Protein AF-A0A497Y4A3-F1 (afdb_monomer_lite)

Sequence (68 aa):
MKYETLYIMVRVAVHADHIHISEIVNEVETQSTLSLSDTANVNILETEILLSRVRNIKNINHGTQHKF

Organism: NCBI:txid475253

Foldseek 3Di:
DDDDDDDDDDDDDDDDPDPDVVVVQVCCQPPPDDDDCDDPPDHDDDDHDPGDDDDDPVPPPPPDDDDD

Structure (mmCIF, N/CA/C/O backbone):
data_AF-A0A497Y4A3-F1
#
_entry.id   AF-A0A497Y4A3-F1
#
loop_
_atom_site.group_PDB
_atom_site.id
_atom_site.type_symbol
_atom_site.label_atom_id
_atom_site.label_alt_id
_atom_site.label_comp_id
_atom_site.label_asym_id
_atom_site.label_entity_id
_atom_site.label_seq_id
_atom_site.pdbx_PDB_ins_code
_atom_site.Cartn_x
_atom_site.Cartn_y
_atom_site.Cartn_z
_atom_site.occupancy
_atom_site.B_iso_or_equiv
_atom_site.auth_seq_id
_atom_site.auth_comp_id
_atom_site.auth_asym_id
_atom_site.auth_atom_id
_atom_site.pdbx_PDB_model_num
ATOM 1 N N . MET A 1 1 ? -7.049 10.013 23.986 1.00 63.66 1 MET A N 1
ATOM 2 C CA . MET A 1 1 ? -6.802 8.571 23.765 1.00 63.66 1 MET A CA 1
ATOM 3 C C . MET A 1 1 ? -5.362 8.399 23.321 1.00 63.66 1 MET A C 1
ATOM 5 O O . MET A 1 1 ? -4.837 9.318 22.704 1.00 63.66 1 MET A O 1
ATOM 9 N N . LYS A 1 2 ? -4.717 7.287 23.681 1.00 77.38 2 LYS A N 1
ATOM 10 C CA . LYS A 1 2 ? -3.351 6.985 23.246 1.00 77.38 2 LYS A CA 1
ATOM 11 C C . LYS A 1 2 ? -3.441 6.178 21.952 1.00 77.38 2 LYS A C 1
ATOM 13 O O . LYS A 1 2 ? -4.078 5.131 21.954 1.00 77.38 2 LYS A O 1
ATOM 18 N N . TYR A 1 3 ? -2.859 6.693 20.878 1.00 85.94 3 TYR A N 1
ATOM 19 C CA . TYR A 1 3 ? -2.711 5.967 19.620 1.00 85.94 3 TYR A CA 1
ATOM 20 C C . TYR A 1 3 ? -1.274 5.475 19.511 1.00 85.94 3 TYR A C 1
ATOM 22 O O . TYR A 1 3 ? -0.363 6.108 20.045 1.00 85.94 3 TYR A O 1
ATOM 30 N N . GLU A 1 4 ? -1.092 4.345 18.843 1.00 90.19 4 GLU A N 1
ATOM 31 C CA . GLU A 1 4 ? 0.218 3.761 18.584 1.00 90.19 4 GLU A CA 1
ATOM 32 C C . GLU A 1 4 ? 0.406 3.685 17.068 1.00 90.19 4 GLU A C 1
ATOM 34 O O . GLU A 1 4 ? -0.507 3.281 16.345 1.00 90.19 4 GLU A O 1
ATOM 39 N N . THR A 1 5 ? 1.581 4.078 16.581 1.00 90.75 5 THR A N 1
ATOM 40 C CA . THR A 1 5 ? 1.931 3.959 15.162 1.00 90.75 5 THR A CA 1
ATOM 41 C C . THR A 1 5 ? 2.527 2.583 14.902 1.00 90.75 5 THR A C 1
ATOM 43 O O . THR A 1 5 ? 3.514 2.199 15.533 1.00 90.75 5 THR A O 1
ATOM 46 N N . LEU A 1 6 ?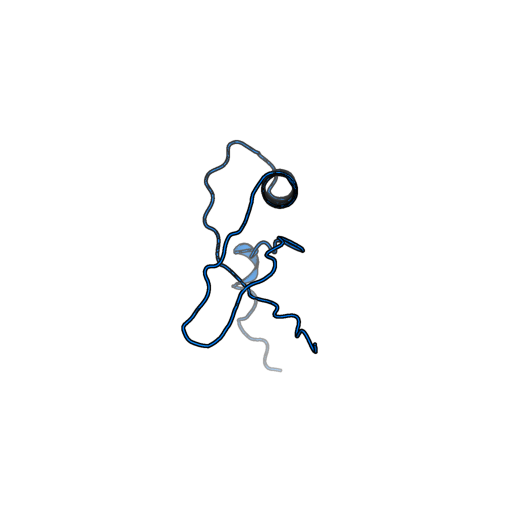 1.961 1.852 13.941 1.00 90.31 6 LEU A N 1
ATOM 47 C CA . LEU A 1 6 ? 2.503 0.581 13.474 1.00 90.31 6 LEU A CA 1
ATOM 48 C C . LEU A 1 6 ? 3.142 0.751 12.093 1.00 90.31 6 LEU A C 1
ATOM 50 O O . LEU A 1 6 ? 2.531 1.311 11.189 1.00 90.31 6 LEU A O 1
ATOM 54 N N . TYR A 1 7 ? 4.340 0.193 11.916 1.00 89.81 7 TYR A N 1
ATOM 55 C CA . TYR A 1 7 ? 4.992 0.091 10.611 1.00 89.81 7 TYR A CA 1
ATOM 56 C C . TYR A 1 7 ? 4.909 -1.346 10.110 1.00 89.81 7 TYR A C 1
ATOM 58 O O . TYR A 1 7 ? 5.484 -2.258 10.705 1.00 89.81 7 TYR A O 1
ATOM 66 N N . ILE A 1 8 ? 4.202 -1.542 9.001 1.00 87.31 8 ILE A N 1
ATOM 67 C CA . ILE A 1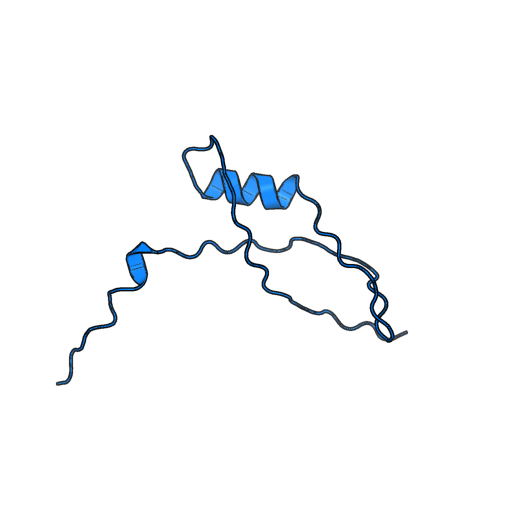 8 ? 4.068 -2.838 8.335 1.00 87.31 8 ILE A CA 1
ATOM 68 C C . ILE A 1 8 ? 4.888 -2.856 7.047 1.00 87.31 8 ILE A C 1
ATOM 70 O O . ILE A 1 8 ? 4.898 -1.894 6.284 1.00 87.31 8 ILE A O 1
ATOM 74 N N . MET A 1 9 ? 5.576 -3.969 6.789 1.00 87.69 9 MET A N 1
ATOM 75 C CA . MET A 1 9 ? 6.257 -4.196 5.516 1.00 87.69 9 MET A CA 1
ATOM 76 C C . MET A 1 9 ? 5.410 -5.138 4.663 1.00 87.69 9 MET A C 1
ATOM 78 O O . MET A 1 9 ? 5.222 -6.302 5.010 1.00 87.69 9 MET A O 1
ATOM 82 N N . VAL A 1 10 ? 4.907 -4.628 3.541 1.00 86.56 10 VAL A N 1
ATOM 83 C CA . VAL A 1 10 ? 4.064 -5.375 2.602 1.00 86.56 10 VAL A CA 1
ATOM 84 C C . VAL A 1 10 ? 4.871 -5.687 1.345 1.00 86.56 10 VAL A C 1
ATOM 86 O O . VAL A 1 10 ? 5.609 -4.842 0.840 1.00 86.56 10 VAL A O 1
ATOM 89 N N . ARG A 1 11 ? 4.743 -6.911 0.819 1.00 88.75 11 ARG A N 1
ATOM 90 C CA . ARG A 1 11 ? 5.293 -7.258 -0.496 1.00 88.75 11 ARG A CA 1
ATOM 91 C C . ARG A 1 11 ? 4.257 -6.940 -1.566 1.00 88.75 11 ARG A C 1
ATOM 93 O O . ARG A 1 11 ? 3.232 -7.609 -1.636 1.00 88.75 11 ARG A O 1
ATOM 100 N N . VAL A 1 12 ? 4.586 -6.007 -2.449 1.00 87.31 12 VAL A N 1
ATOM 101 C CA . VAL A 1 12 ? 3.786 -5.695 -3.636 1.00 87.31 12 VAL A CA 1
ATOM 102 C C . VAL A 1 12 ? 4.482 -6.277 -4.864 1.00 87.31 12 VAL A C 1
ATOM 104 O O . VAL A 1 12 ? 5.694 -6.129 -5.029 1.00 87.31 12 VAL A O 1
ATOM 107 N N . ALA A 1 13 ? 3.734 -6.995 -5.698 1.00 90.06 13 ALA A N 1
ATOM 108 C CA . ALA A 1 13 ? 4.190 -7.429 -7.013 1.00 90.06 13 ALA A CA 1
ATOM 109 C C . ALA A 1 13 ? 3.494 -6.558 -8.058 1.00 90.06 13 ALA A C 1
ATOM 111 O O . ALA A 1 13 ? 2.270 -6.463 -8.049 1.00 90.06 13 ALA A O 1
ATOM 112 N N . VAL A 1 14 ? 4.277 -5.920 -8.922 1.00 89.06 14 VAL A N 1
ATOM 113 C CA . VAL A 1 14 ? 3.790 -4.934 -9.890 1.00 89.06 14 VAL A CA 1
ATOM 114 C C . VAL A 1 14 ? 4.150 -5.364 -11.307 1.00 89.06 14 VAL A C 1
ATOM 116 O O . VAL A 1 14 ? 5.207 -5.953 -11.538 1.00 89.06 14 VAL A O 1
ATOM 119 N N . HIS A 1 15 ? 3.262 -5.059 -12.244 1.00 93.88 15 HIS A N 1
ATOM 120 C CA . HIS A 1 15 ? 3.552 -4.999 -13.669 1.00 93.88 15 HIS A CA 1
ATOM 121 C C . HIS A 1 15 ? 3.469 -3.525 -14.065 1.00 93.88 15 HIS A C 1
ATOM 123 O O . HIS A 1 15 ? 2.536 -2.851 -13.633 1.00 93.88 15 HIS A O 1
ATOM 129 N N . ALA A 1 16 ? 4.450 -3.018 -14.804 1.00 92.50 16 ALA A N 1
ATOM 130 C CA . ALA A 1 16 ? 4.533 -1.602 -15.135 1.00 92.50 16 ALA A CA 1
ATOM 131 C C . ALA A 1 16 ? 5.201 -1.396 -16.495 1.00 92.50 16 ALA A C 1
ATOM 133 O O . ALA A 1 16 ? 6.097 -2.160 -16.860 1.00 92.50 16 ALA A O 1
ATOM 134 N N . ASP A 1 17 ? 4.796 -0.325 -17.178 1.00 94.75 17 ASP A N 1
ATOM 135 C CA . ASP A 1 17 ? 5.371 0.117 -18.455 1.00 94.75 17 ASP A CA 1
ATOM 136 C C . ASP A 1 17 ? 6.567 1.072 -18.270 1.00 94.75 17 ASP A C 1
ATOM 138 O O . ASP A 1 17 ? 7.309 1.345 -19.215 1.00 94.75 17 ASP A O 1
ATOM 142 N N . HIS A 1 18 ? 6.775 1.572 -17.047 1.00 93.06 18 HIS A N 1
ATOM 143 C CA . HIS A 1 18 ? 7.899 2.444 -16.698 1.00 93.06 18 HIS A CA 1
ATOM 144 C C . HIS A 1 18 ? 9.243 1.723 -16.835 1.00 93.06 18 HIS A C 1
ATOM 146 O O . HIS A 1 18 ? 9.404 0.570 -16.428 1.00 93.06 18 HIS A O 1
ATOM 152 N N . ILE A 1 19 ? 10.246 2.437 -17.350 1.00 90.31 19 ILE A N 1
ATOM 153 C CA . ILE A 1 19 ? 11.597 1.899 -17.565 1.00 90.31 19 ILE A CA 1
ATOM 154 C C . ILE A 1 19 ? 12.383 1.893 -16.250 1.00 90.31 19 ILE A C 1
ATOM 156 O O . ILE A 1 19 ? 13.161 0.969 -15.983 1.00 90.31 19 ILE A O 1
ATOM 160 N N . HIS A 1 20 ? 12.195 2.919 -15.414 1.00 89.94 20 HIS A N 1
ATOM 161 C CA . HIS A 1 20 ? 12.945 3.081 -14.177 1.00 89.94 20 HIS A CA 1
ATOM 162 C C . HIS A 1 20 ? 12.111 2.715 -12.953 1.00 89.94 20 HIS A C 1
ATOM 164 O O . HIS A 1 20 ? 10.996 3.183 -12.747 1.00 89.94 20 HIS A O 1
ATOM 170 N N . ILE A 1 21 ? 12.704 1.922 -12.058 1.00 89.44 21 ILE A N 1
ATOM 171 C CA . ILE A 1 21 ? 12.027 1.496 -10.829 1.00 89.44 21 ILE A CA 1
ATOM 172 C C . ILE A 1 21 ? 11.643 2.668 -9.914 1.00 89.44 21 ILE A C 1
ATOM 174 O O . ILE A 1 21 ? 10.670 2.569 -9.178 1.00 89.44 21 ILE A O 1
ATOM 178 N N . SER A 1 22 ? 12.377 3.781 -9.965 1.00 90.81 22 SER A N 1
ATOM 179 C CA . SER A 1 22 ? 12.046 4.995 -9.216 1.00 90.81 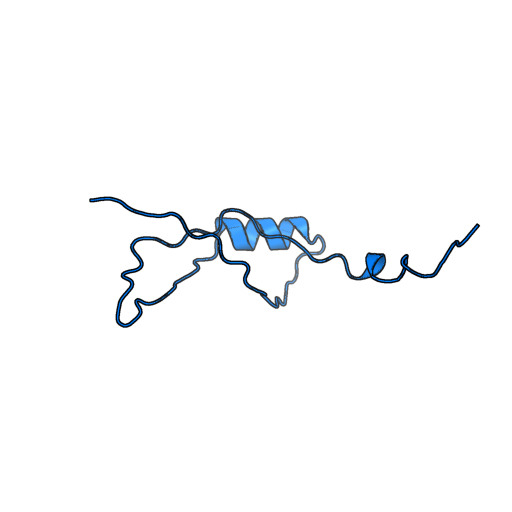22 SER A CA 1
ATOM 180 C C . SER A 1 22 ? 10.729 5.624 -9.668 1.00 90.81 22 SER A C 1
ATOM 182 O O . SER A 1 22 ? 10.015 6.167 -8.836 1.00 90.81 22 SER A O 1
ATOM 184 N N . GLU A 1 23 ? 10.392 5.528 -10.957 1.00 93.38 23 GLU A N 1
ATOM 185 C CA . GLU A 1 23 ? 9.126 6.032 -11.507 1.00 93.38 23 GLU A CA 1
ATOM 186 C C . GLU A 1 23 ? 7.964 5.169 -11.014 1.00 93.38 23 GLU A C 1
ATOM 188 O O . GLU A 1 23 ? 6.981 5.698 -10.504 1.00 93.38 23 GLU A O 1
ATOM 193 N N . ILE A 1 24 ? 8.139 3.841 -11.044 1.00 93.38 24 ILE A N 1
ATOM 194 C CA . ILE A 1 24 ? 7.177 2.875 -10.491 1.00 93.38 24 ILE A CA 1
ATOM 195 C C . ILE A 1 24 ? 6.939 3.142 -9.000 1.00 93.38 24 ILE A C 1
ATOM 197 O O . ILE A 1 24 ? 5.800 3.173 -8.548 1.00 93.38 24 ILE A O 1
ATOM 201 N N . VAL A 1 25 ? 8.014 3.336 -8.229 1.00 92.19 25 VAL A N 1
ATOM 202 C CA . VAL A 1 25 ? 7.936 3.630 -6.791 1.00 92.19 25 VAL A CA 1
ATOM 203 C C . VAL A 1 25 ? 7.178 4.929 -6.541 1.00 92.19 25 VAL A C 1
ATOM 205 O O . VAL A 1 25 ? 6.225 4.921 -5.768 1.00 92.19 25 VAL A O 1
ATOM 208 N N . ASN A 1 26 ? 7.552 6.011 -7.226 1.00 93.19 26 ASN A N 1
ATOM 209 C CA . ASN A 1 26 ? 6.914 7.310 -7.051 1.00 93.19 26 ASN A CA 1
ATOM 210 C C . ASN A 1 26 ? 5.427 7.273 -7.429 1.00 93.19 26 ASN A C 1
ATOM 212 O O . ASN A 1 26 ? 4.600 7.853 -6.733 1.00 93.19 26 ASN A O 1
ATOM 216 N N . GLU A 1 27 ? 5.062 6.581 -8.510 1.00 93.31 27 GLU A N 1
ATOM 217 C CA . GLU A 1 27 ? 3.661 6.430 -8.903 1.00 93.31 27 GLU A CA 1
ATOM 218 C C . GLU A 1 27 ? 2.854 5.669 -7.847 1.00 93.31 27 GLU A C 1
ATOM 220 O O . GLU A 1 27 ? 1.778 6.115 -7.457 1.00 93.31 27 GLU A O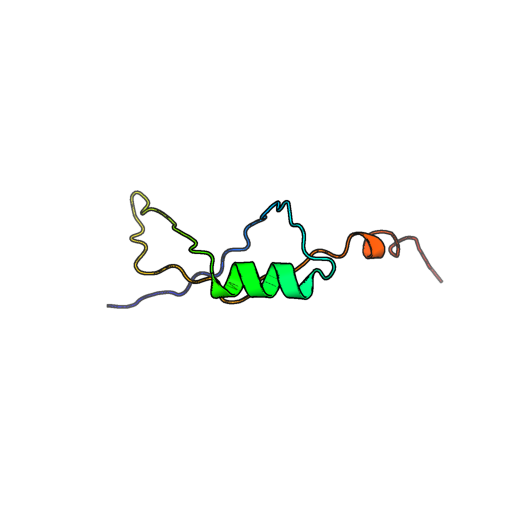 1
ATOM 225 N N . VAL A 1 28 ? 3.389 4.567 -7.315 1.00 93.56 28 VAL A N 1
ATOM 226 C CA . VAL A 1 28 ? 2.719 3.813 -6.248 1.00 93.56 28 VAL A CA 1
ATOM 227 C C . VAL A 1 28 ? 2.573 4.658 -4.980 1.00 93.56 28 VAL A C 1
ATOM 229 O O . VAL A 1 28 ? 1.494 4.687 -4.399 1.00 93.56 28 VAL A O 1
ATOM 232 N N . GLU A 1 29 ? 3.615 5.374 -4.562 1.00 92.38 29 GLU A N 1
ATOM 233 C CA . GLU A 1 29 ? 3.581 6.214 -3.356 1.00 92.38 29 GLU A CA 1
ATOM 234 C C . GLU A 1 29 ? 2.611 7.395 -3.475 1.00 92.38 29 GLU A C 1
ATOM 236 O O . GLU A 1 29 ? 1.981 7.766 -2.491 1.00 92.38 29 GLU A O 1
ATOM 241 N N . THR A 1 30 ? 2.469 7.977 -4.668 1.00 92.69 30 THR A N 1
ATOM 242 C CA . THR A 1 30 ? 1.667 9.195 -4.863 1.00 92.69 30 THR A CA 1
ATOM 243 C C . THR A 1 30 ? 0.241 8.936 -5.335 1.00 92.69 30 THR A C 1
ATOM 245 O O . THR A 1 30 ? -0.631 9.769 -5.094 1.00 92.69 30 THR A O 1
ATOM 248 N N . GLN A 1 31 ? -0.014 7.814 -6.015 1.00 94.38 31 GLN A N 1
ATOM 249 C CA . GLN A 1 31 ? -1.305 7.551 -6.661 1.00 94.38 31 GLN A CA 1
ATOM 250 C C . GLN A 1 31 ? -2.032 6.319 -6.122 1.00 94.38 31 GLN A C 1
ATOM 252 O O . GLN A 1 31 ? -3.221 6.158 -6.395 1.00 94.38 31 GLN A O 1
ATOM 257 N N . SER A 1 32 ? -1.365 5.440 -5.369 1.00 92.62 32 SER A N 1
ATOM 258 C CA . SER A 1 32 ? -2.032 4.269 -4.791 1.00 92.62 32 SER A CA 1
ATOM 259 C C . SER A 1 32 ? -2.572 4.546 -3.394 1.00 92.62 32 SER A C 1
ATOM 261 O O . SER A 1 32 ? -2.046 5.352 -2.632 1.00 92.62 32 SER A O 1
ATOM 263 N N . THR A 1 33 ? -3.614 3.806 -3.025 1.00 90.25 33 THR A N 1
ATOM 264 C CA . THR A 1 33 ? -4.148 3.785 -1.662 1.00 90.25 33 THR A CA 1
ATOM 265 C C . THR A 1 33 ? -3.982 2.388 -1.086 1.00 90.25 33 THR A C 1
ATOM 267 O O . THR A 1 33 ? -4.420 1.405 -1.684 1.00 90.25 33 THR A O 1
ATOM 270 N N . LEU A 1 34 ? -3.360 2.292 0.089 1.00 88.94 34 LEU A N 1
ATOM 271 C CA . LEU A 1 34 ? -3.354 1.071 0.886 1.00 88.94 34 LEU A CA 1
ATOM 272 C C . LEU A 1 34 ? -4.530 1.132 1.862 1.00 88.94 34 LEU A C 1
ATOM 274 O O . LEU A 1 34 ? -4.687 2.132 2.552 1.00 88.94 34 LEU A O 1
ATOM 278 N N . SER A 1 35 ? -5.333 0.072 1.935 1.00 90.50 35 SER A N 1
ATOM 279 C CA . SER A 1 35 ? -6.426 -0.052 2.903 1.00 90.50 35 SER A CA 1
ATOM 280 C C . SER A 1 35 ? -6.223 -1.309 3.744 1.00 90.50 35 SER A C 1
ATOM 282 O O . SER A 1 35 ? -5.994 -2.391 3.200 1.00 90.50 35 SER A O 1
ATOM 284 N N . LEU A 1 36 ? -6.281 -1.160 5.069 1.00 93.19 36 LEU A N 1
ATOM 285 C CA . LEU A 1 36 ? -6.337 -2.266 6.022 1.00 93.19 36 LEU A CA 1
ATOM 286 C C . LEU A 1 36 ? -7.656 -2.191 6.780 1.00 93.19 36 LEU A C 1
ATOM 288 O O . LEU A 1 36 ? -8.032 -1.133 7.274 1.00 93.19 36 LEU A O 1
ATOM 292 N N . SER A 1 37 ? -8.337 -3.326 6.884 1.00 94.88 37 SER A N 1
ATOM 293 C CA . SER A 1 37 ? -9.550 -3.442 7.683 1.00 94.88 37 SER A CA 1
ATOM 294 C C . SER A 1 37 ? -9.233 -3.598 9.166 1.00 94.88 37 SER A C 1
ATOM 296 O O . SER A 1 37 ? -8.199 -4.163 9.536 1.00 94.88 37 SER A O 1
ATOM 298 N N . ASP A 1 38 ? -10.194 -3.209 9.997 1.00 96.50 38 ASP A N 1
ATOM 299 C CA . ASP A 1 38 ? -10.205 -3.530 11.420 1.00 96.50 38 ASP A CA 1
ATOM 300 C C . ASP A 1 38 ? -10.044 -5.030 11.677 1.00 96.50 38 ASP A C 1
ATOM 302 O O . ASP A 1 38 ? -10.377 -5.894 10.858 1.00 96.50 38 ASP A O 1
ATOM 306 N N . THR A 1 39 ? -9.565 -5.338 12.876 1.00 96.38 39 THR A N 1
ATOM 307 C CA . THR A 1 39 ? -9.577 -6.692 13.430 1.00 96.38 39 THR A CA 1
ATOM 308 C C . THR A 1 39 ? -10.444 -6.719 14.685 1.00 96.38 39 THR A C 1
ATOM 310 O O . THR A 1 39 ? -10.873 -5.679 15.175 1.00 96.38 39 THR A O 1
ATOM 313 N N . ALA A 1 40 ? -10.666 -7.905 15.257 1.00 97.31 40 ALA A N 1
ATOM 314 C CA . ALA A 1 40 ? -11.541 -8.078 16.420 1.00 97.31 40 ALA A CA 1
ATOM 315 C C . ALA A 1 40 ? -11.233 -7.141 17.609 1.00 97.31 40 ALA A C 1
ATOM 317 O O . ALA A 1 40 ? -12.141 -6.820 18.367 1.00 97.31 40 ALA A O 1
ATOM 318 N N .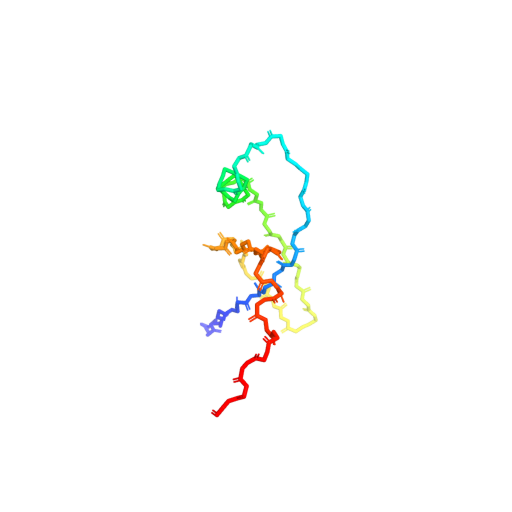 ASN A 1 41 ? -9.974 -6.708 17.770 1.00 95.94 41 ASN A N 1
ATOM 319 C CA . ASN A 1 41 ? -9.530 -5.890 18.905 1.00 95.94 41 ASN A CA 1
ATOM 320 C C . ASN A 1 41 ? -8.728 -4.639 18.502 1.00 95.94 41 ASN A C 1
ATOM 322 O O . ASN A 1 41 ? -8.211 -3.947 19.377 1.00 95.94 41 ASN A O 1
ATOM 326 N N . VAL A 1 42 ? -8.571 -4.365 17.204 1.00 93.94 42 VAL A N 1
ATOM 327 C CA . VAL A 1 42 ? -7.775 -3.232 16.706 1.00 93.94 42 VAL A CA 1
ATOM 328 C C . VAL A 1 42 ? -8.585 -2.489 15.659 1.00 93.94 42 VAL A C 1
ATOM 330 O O . VAL A 1 42 ? -8.966 -3.085 14.654 1.00 93.94 42 VAL A O 1
ATOM 333 N N . ASN A 1 43 ? -8.809 -1.199 15.908 1.00 94.56 43 ASN A N 1
ATOM 334 C CA . ASN A 1 43 ? -9.449 -0.280 14.975 1.00 94.56 43 ASN A CA 1
ATOM 335 C C . ASN A 1 43 ? -8.363 0.491 14.208 1.00 94.56 43 ASN A C 1
ATOM 337 O O . ASN A 1 43 ? -7.501 1.126 14.827 1.00 94.56 43 ASN A O 1
ATOM 341 N N . ILE A 1 44 ? -8.373 0.384 12.884 1.00 94.44 44 ILE A N 1
ATOM 342 C CA . ILE A 1 44 ? -7.420 1.020 11.982 1.00 94.44 44 ILE A CA 1
ATOM 343 C C . ILE A 1 44 ? -7.978 2.387 11.593 1.00 94.44 44 ILE A C 1
ATOM 345 O O . ILE A 1 44 ? -8.952 2.499 10.858 1.00 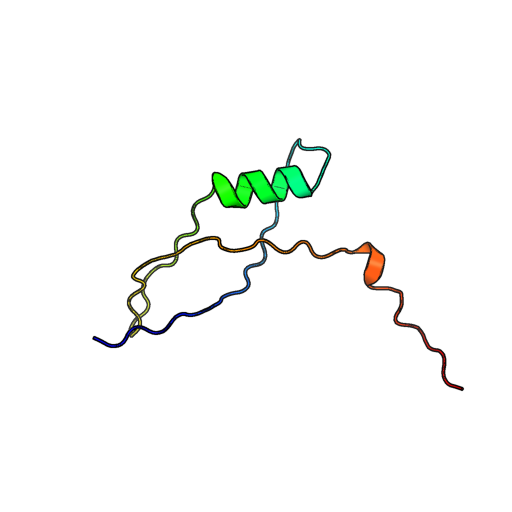94.44 44 ILE A O 1
ATOM 349 N N . LEU A 1 45 ? -7.340 3.440 12.098 1.00 93.38 45 LEU A N 1
ATOM 350 C CA . LEU A 1 45 ? -7.820 4.811 11.905 1.00 93.38 45 LEU A CA 1
ATOM 351 C C . LEU A 1 45 ? -7.364 5.418 10.578 1.00 93.38 45 LEU A C 1
ATOM 353 O O . LEU A 1 45 ? -8.104 6.179 9.963 1.00 93.38 45 LEU A O 1
ATOM 357 N N . GLU A 1 46 ? -6.140 5.098 10.161 1.00 91.12 46 GLU A N 1
ATOM 358 C CA . GLU A 1 46 ? -5.520 5.645 8.961 1.00 91.12 46 GLU A CA 1
ATOM 359 C C . GLU A 1 46 ? -4.461 4.680 8.426 1.00 91.12 46 GLU A C 1
ATOM 361 O O . GLU A 1 46 ? -3.778 3.984 9.186 1.00 91.12 46 GLU A O 1
ATOM 366 N N . THR A 1 47 ? -4.327 4.652 7.104 1.00 92.38 47 THR A N 1
ATOM 367 C CA . THR A 1 47 ? -3.299 3.902 6.389 1.00 92.38 47 THR A CA 1
ATOM 368 C C . THR A 1 47 ? -2.666 4.789 5.330 1.00 92.38 47 THR A C 1
ATOM 370 O O . THR A 1 47 ? -3.351 5.310 4.455 1.00 92.38 47 THR A O 1
ATOM 373 N N . GLU A 1 48 ? -1.343 4.915 5.383 1.00 89.75 48 GLU A N 1
ATOM 374 C CA . GLU A 1 48 ? -0.562 5.739 4.461 1.00 89.75 48 GLU A CA 1
ATOM 375 C C . GLU A 1 48 ? 0.643 4.951 3.928 1.00 89.75 48 GLU A C 1
ATOM 377 O O . GLU A 1 48 ? 1.254 4.147 4.642 1.00 89.75 48 GLU A O 1
ATOM 382 N N . ILE A 1 49 ? 0.999 5.182 2.662 1.00 90.19 49 ILE A N 1
ATOM 383 C CA . ILE A 1 49 ? 2.234 4.670 2.065 1.00 90.19 49 ILE A CA 1
ATOM 384 C C . ILE A 1 49 ? 3.334 5.714 2.287 1.00 90.19 49 ILE A C 1
ATOM 386 O O . ILE A 1 49 ? 3.468 6.657 1.521 1.00 90.19 49 ILE A O 1
ATOM 390 N N . LEU A 1 50 ? 4.138 5.531 3.337 1.00 84.69 50 LEU A N 1
ATOM 391 C CA . LEU A 1 50 ? 5.216 6.471 3.682 1.00 84.69 50 LEU A CA 1
ATOM 392 C C . LEU A 1 50 ? 6.510 6.256 2.879 1.00 84.69 50 LEU A C 1
ATOM 394 O O . LEU A 1 50 ? 7.248 7.202 2.622 1.00 84.69 50 LEU A O 1
ATOM 398 N N . LEU A 1 51 ? 6.843 4.996 2.578 1.00 82.44 51 LEU A N 1
ATOM 399 C CA . LEU A 1 51 ? 8.077 4.619 1.882 1.00 82.44 51 LEU A CA 1
ATOM 400 C C . LEU A 1 51 ? 7.958 3.222 1.261 1.00 82.44 51 LEU A C 1
ATOM 402 O O . LEU A 1 51 ? 7.745 2.230 1.964 1.00 82.44 51 LEU A O 1
ATOM 406 N N . SER A 1 52 ? 8.235 3.124 -0.033 1.00 81.62 52 SER A N 1
ATOM 407 C CA . SER A 1 52 ? 8.306 1.888 -0.804 1.00 81.62 52 SER A CA 1
ATOM 408 C C . SER A 1 52 ? 9.762 1.486 -1.033 1.00 81.62 52 SER A C 1
ATOM 410 O O . SER A 1 52 ? 10.547 2.174 -1.683 1.00 81.62 52 SER A O 1
ATOM 412 N N . ARG A 1 53 ? 10.158 0.326 -0.495 1.00 81.06 53 ARG A N 1
ATOM 413 C CA . ARG A 1 53 ? 11.519 -0.210 -0.661 1.00 81.06 53 ARG A CA 1
ATOM 414 C C . ARG A 1 53 ? 11.567 -1.265 -1.756 1.00 81.06 53 ARG A C 1
ATOM 416 O O . ARG A 1 53 ? 10.872 -2.277 -1.692 1.00 81.06 53 ARG A O 1
ATOM 423 N N . VAL A 1 54 ? 12.475 -1.081 -2.708 1.00 79.75 54 VAL A N 1
ATOM 424 C CA . VAL A 1 54 ? 12.745 -2.063 -3.763 1.00 79.75 54 VAL A CA 1
ATOM 425 C C . VAL A 1 54 ? 13.783 -3.065 -3.275 1.00 79.75 54 VAL A C 1
ATOM 427 O O . VAL A 1 54 ? 14.892 -2.700 -2.880 1.00 79.75 54 VAL A O 1
ATOM 430 N N . ARG A 1 55 ? 13.471 -4.359 -3.365 1.00 69.88 55 ARG A N 1
ATOM 431 C CA . ARG A 1 55 ? 14.474 -5.407 -3.162 1.00 69.88 55 ARG A CA 1
ATOM 432 C C . ARG A 1 55 ? 15.338 -5.538 -4.419 1.00 69.88 55 ARG A C 1
ATOM 434 O O . ARG A 1 55 ? 14.876 -6.051 -5.432 1.00 69.88 55 ARG A O 1
ATOM 441 N N . ASN A 1 56 ? 16.605 -5.128 -4.352 1.00 66.62 56 ASN A N 1
ATOM 442 C CA . ASN A 1 56 ? 17.553 -5.371 -5.441 1.00 66.62 56 ASN A CA 1
ATOM 443 C C . ASN A 1 56 ? 17.970 -6.853 -5.469 1.00 66.62 56 ASN A C 1
ATOM 445 O O . ASN A 1 56 ? 18.760 -7.309 -4.641 1.00 66.62 56 ASN A O 1
ATOM 449 N N . ILE A 1 57 ? 17.444 -7.607 -6.436 1.00 63.03 57 ILE A N 1
ATOM 450 C CA . ILE A 1 57 ? 17.713 -9.045 -6.596 1.00 63.03 57 ILE A CA 1
ATOM 451 C C . ILE A 1 57 ? 19.176 -9.307 -7.008 1.00 63.03 57 ILE A C 1
ATOM 453 O O . ILE A 1 57 ? 19.713 -10.375 -6.725 1.00 63.03 57 ILE A O 1
ATOM 457 N N . LYS A 1 58 ? 19.877 -8.320 -7.589 1.00 59.50 58 LYS A N 1
ATOM 458 C CA . LYS A 1 58 ? 21.279 -8.473 -8.022 1.00 59.50 58 LYS A CA 1
ATOM 459 C C . LYS A 1 58 ? 22.275 -8.597 -6.858 1.00 59.50 58 LYS A C 1
ATOM 461 O O . LYS A 1 58 ? 23.385 -9.065 -7.071 1.00 59.50 58 LYS A O 1
ATOM 466 N N . ASN A 1 59 ? 21.878 -8.241 -5.633 1.00 53.50 59 ASN A N 1
ATOM 467 C CA . ASN A 1 59 ? 22.750 -8.271 -4.450 1.00 53.50 59 ASN A CA 1
ATOM 468 C C . ASN A 1 59 ? 22.569 -9.506 -3.553 1.00 53.50 59 ASN A C 1
ATOM 470 O O . ASN A 1 59 ? 23.173 -9.571 -2.487 1.00 53.50 59 ASN A O 1
ATOM 474 N N . ILE A 1 60 ? 21.767 -10.497 -3.954 1.00 56.47 60 ILE A N 1
ATOM 475 C CA . ILE A 1 60 ? 21.503 -11.677 -3.109 1.00 56.47 60 ILE A CA 1
ATOM 476 C C . ILE A 1 60 ? 22.696 -12.665 -3.116 1.00 56.47 60 ILE A C 1
ATOM 478 O O . ILE A 1 60 ? 22.813 -13.489 -2.215 1.00 56.47 60 ILE A O 1
ATOM 482 N N . ASN A 1 61 ? 23.634 -12.537 -4.066 1.00 54.16 61 ASN A N 1
ATOM 483 C CA . ASN A 1 61 ? 24.717 -13.510 -4.274 1.00 54.16 61 ASN A CA 1
ATOM 484 C C . ASN A 1 61 ? 26.109 -13.093 -3.752 1.00 54.16 61 ASN A C 1
ATOM 486 O O . ASN A 1 61 ? 27.041 -13.879 -3.871 1.00 54.16 61 ASN A O 1
ATOM 490 N N . HIS A 1 62 ? 26.293 -11.923 -3.129 1.00 54.06 62 HIS A N 1
ATOM 491 C CA . HIS A 1 62 ? 27.612 -11.515 -2.595 1.00 54.06 62 HIS A CA 1
ATOM 492 C C . HIS A 1 62 ? 27.900 -12.038 -1.171 1.00 54.06 62 HIS A C 1
ATOM 494 O O . HIS A 1 62 ? 28.603 -11.400 -0.394 1.00 54.06 62 HIS A O 1
ATOM 500 N N . GLY A 1 63 ? 27.337 -13.198 -0.814 1.00 50.59 63 GLY A N 1
ATOM 501 C CA . GLY A 1 63 ? 27.480 -13.836 0.500 1.00 50.59 63 GLY A CA 1
ATOM 502 C C . GLY A 1 63 ? 28.356 -15.093 0.525 1.00 50.59 63 GLY A C 1
ATOM 503 O O . GLY A 1 63 ? 28.380 -15.784 1.541 1.00 50.59 63 GLY A O 1
ATOM 504 N N . THR A 1 64 ? 29.066 -15.434 -0.554 1.00 56.00 64 THR A N 1
ATOM 505 C CA . THR A 1 64 ? 30.051 -16.525 -0.520 1.00 56.00 64 THR A CA 1
ATOM 506 C C . THR A 1 64 ? 31.414 -16.010 -0.065 1.00 56.00 64 THR A C 1
ATOM 508 O O . THR A 1 64 ? 32.165 -15.442 -0.846 1.00 56.00 64 THR A O 1
ATOM 511 N N . GLN A 1 65 ? 31.675 -16.238 1.224 1.00 56.50 65 GLN A N 1
ATOM 512 C CA . GLN A 1 65 ? 32.963 -16.550 1.856 1.00 56.50 65 GLN A CA 1
ATOM 513 C C . GLN A 1 65 ? 34.214 -15.766 1.422 1.00 56.50 65 GLN A C 1
ATOM 515 O O . GLN A 1 65 ? 34.841 -16.074 0.417 1.00 56.50 65 GLN A O 1
ATOM 520 N N . HIS A 1 66 ? 34.732 -14.956 2.347 1.00 45.38 66 HIS A N 1
ATOM 521 C CA . HIS A 1 66 ? 36.162 -14.999 2.647 1.00 45.38 66 HIS A CA 1
ATOM 522 C C . HIS A 1 66 ? 36.347 -15.196 4.152 1.00 45.38 66 HIS A C 1
ATOM 524 O O . HIS A 1 66 ? 36.162 -14.280 4.947 1.00 45.38 66 HIS A O 1
ATOM 530 N N . LYS A 1 67 ? 36.663 -16.438 4.534 1.00 45.84 67 LYS A N 1
ATOM 531 C CA . LYS A 1 67 ? 37.388 -16.720 5.772 1.00 45.84 67 LYS A CA 1
ATOM 532 C C . LYS A 1 67 ? 38.865 -16.485 5.468 1.00 45.84 67 LYS A C 1
ATOM 534 O O . LYS A 1 67 ? 39.402 -17.198 4.624 1.00 45.84 67 LYS A O 1
ATOM 539 N N . PHE A 1 68 ? 39.478 -15.534 6.156 1.00 48.69 68 PHE A N 1
ATOM 540 C CA . PHE A 1 68 ? 40.891 -15.556 6.518 1.00 48.69 68 PHE A CA 1
ATOM 541 C C . PHE A 1 68 ? 41.002 -15.024 7.941 1.00 48.69 68 PHE A C 1
ATOM 543 O O . PHE A 1 68 ? 40.313 -14.020 8.233 1.00 48.69 68 PHE A O 1
#

Radius of gyration: 17.55 Å; chains: 1; bounding box: 52×26×42 Å

Secondary structure (DSSP, 8-state):
------------------SSHHHHHHHHHHH-------BTTB---------PPP--GGGTTTTS----

pLDDT: mean 83.0, std 15.08, range [45.38, 97.31]